Protein AF-W7CIP9-F1 (afdb_monomer_lite)

Organism: NCBI:txid1265861

Secondary structure (DSSP, 8-state):
--SSTTSS-S--------HHHHHHHHHHHHHHHHHHHHHHHHHHHTTS---TT-EETTEEHHHHHHHHHHHHHHHHHHHHHHHHHHHHHHH-HHHHHHHHHHHHHHHHHHHHHHHTSTTT-SS-TTSTTSHHHHHHHHHHHHHHHHHHHHHHHHHTT--

Radius of gyration: 23.72 Å; chains: 1; bounding box: 56×46×68 Å

Sequence (159 aa):
MTEEASMTAIDTDRKSQSFWGTVLKVELSDIAFAIDSILAAAALVITLPSTHTFSIGGMDGWKFIVMFIGGFIGLLCIRFAATKIVRWLELYPVLEQAAFLLVGWVGVKLAVLTLAHKDIGVLALGFPESIGWQVTFWGVMIVIIIGALIKIKLTHQKG

InterPro domains:
  IPR005496 Integral membrane protein TerC [PF03741] (11-112)
  IPR022493 Integral membrane YkoY [TIGR03716] (11-150)

Foldseek 3Di:
DPPPPPPPDDDPPPPPPPPVVVVVVVVVVLVVQLVVQLVVLVVVLVVDDADVPDDDPNHRPVSVCSSVCSSVVSSVVCVVVVVVVVVVCVVPVLVVVLVVVLVVLVVVLVVVCVCLDPVNPNDPVCVSVDPVNVCVSVVVNVVSVVVSVVVVVVVVVPD

Structure (mmCIF, N/CA/C/O backbone):
data_AF-W7CIP9-F1
#
_entry.id   AF-W7CIP9-F1
#
loop_
_atom_site.group_PDB
_atom_site.id
_atom_site.type_symbol
_atom_site.label_atom_id
_atom_site.label_alt_id
_atom_site.label_comp_id
_atom_site.label_asym_id
_atom_site.label_entity_id
_atom_site.label_seq_id
_atom_site.pdbx_PDB_ins_code
_atom_site.Cartn_x
_atom_site.Cartn_y
_atom_site.Cartn_z
_atom_site.occupancy
_atom_site.B_iso_or_equiv
_atom_site.auth_seq_id
_atom_site.auth_comp_id
_atom_site.auth_asym_id
_atom_site.auth_atom_id
_atom_site.pdbx_PDB_model_num
ATOM 1 N N . MET A 1 1 ? -27.314 -31.861 45.637 1.00 54.44 1 MET A N 1
ATOM 2 C CA . MET A 1 1 ? -25.962 -32.361 45.300 1.00 54.44 1 MET A CA 1
ATOM 3 C C . MET A 1 1 ? -25.901 -32.647 43.798 1.00 54.44 1 MET A C 1
ATOM 5 O O . MET A 1 1 ? -25.773 -33.792 43.399 1.00 54.44 1 MET A O 1
ATOM 9 N N . THR A 1 2 ? -26.071 -31.609 42.969 1.00 55.06 2 THR A N 1
ATOM 10 C CA . THR A 1 2 ? -26.103 -31.701 41.488 1.00 55.06 2 THR A CA 1
ATOM 11 C C . THR A 1 2 ? -25.655 -30.393 40.812 1.00 55.06 2 THR A C 1
ATOM 13 O O . THR A 1 2 ? -25.986 -30.160 39.657 1.00 55.06 2 THR A O 1
ATOM 16 N N . GLU A 1 3 ? -24.911 -29.528 41.512 1.00 54.56 3 GLU A N 1
ATOM 17 C CA . GLU A 1 3 ? -24.536 -28.190 41.008 1.00 54.56 3 GLU A CA 1
ATOM 18 C C . GLU A 1 3 ? -23.020 -28.010 40.783 1.00 54.56 3 GLU A C 1
ATOM 20 O O . GLU A 1 3 ? -22.602 -27.024 40.192 1.00 54.56 3 GLU A O 1
ATOM 25 N N . GLU A 1 4 ? -22.179 -28.985 41.155 1.00 50.59 4 GLU A N 1
ATOM 26 C CA . GLU A 1 4 ? -20.714 -28.900 40.972 1.00 50.59 4 GLU A CA 1
ATOM 27 C C . GLU A 1 4 ? -20.193 -29.442 39.625 1.00 50.59 4 GLU A C 1
ATOM 29 O O . GLU A 1 4 ? -19.028 -29.247 39.292 1.00 50.59 4 GLU A O 1
ATOM 34 N N . ALA A 1 5 ? -21.025 -30.095 38.808 1.00 53.09 5 ALA A N 1
ATOM 35 C CA . ALA A 1 5 ? -20.559 -30.820 37.615 1.00 53.09 5 ALA A CA 1
ATOM 36 C C . ALA A 1 5 ? -20.701 -30.055 36.279 1.00 53.09 5 ALA A C 1
ATOM 38 O O . ALA A 1 5 ? -20.532 -30.645 35.217 1.00 53.09 5 ALA A O 1
ATOM 39 N N . SER A 1 6 ? -21.011 -28.754 36.310 1.00 48.19 6 SER A N 1
ATOM 40 C CA . SER A 1 6 ? -21.183 -27.912 35.108 1.00 48.19 6 SER A CA 1
ATOM 41 C C . SER A 1 6 ? -20.147 -26.781 35.008 1.00 48.19 6 SER A C 1
ATOM 43 O O . SER A 1 6 ? -20.316 -25.852 34.219 1.00 48.19 6 SER A O 1
ATOM 45 N N . MET A 1 7 ? -19.077 -26.819 35.807 1.00 48.28 7 MET A N 1
ATOM 46 C CA . MET A 1 7 ? -18.066 -25.756 35.843 1.00 48.28 7 MET A CA 1
ATOM 47 C C . MET A 1 7 ? -16.660 -26.276 35.526 1.00 48.28 7 MET A C 1
ATOM 49 O O . MET A 1 7 ? -15.683 -25.867 36.140 1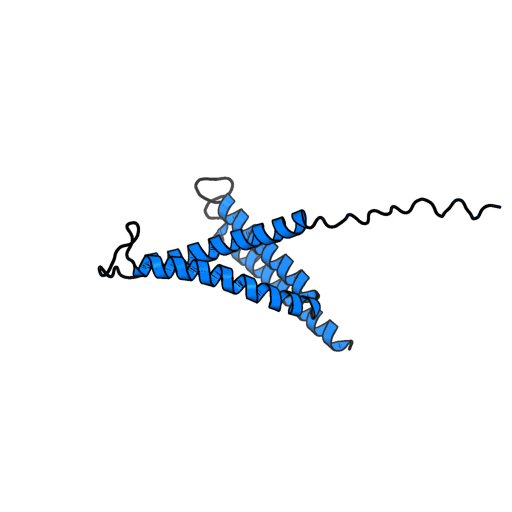.00 48.28 7 MET A O 1
ATOM 53 N N . THR A 1 8 ? -16.545 -27.197 34.567 1.00 49.88 8 THR A N 1
ATOM 54 C CA . THR A 1 8 ? -15.255 -27.766 34.135 1.00 49.88 8 THR A CA 1
ATOM 55 C C . THR A 1 8 ? -15.219 -28.117 32.644 1.00 49.88 8 THR A C 1
ATOM 57 O O . THR A 1 8 ? -14.668 -29.142 32.277 1.00 49.88 8 THR A O 1
ATOM 60 N N . ALA A 1 9 ? -15.782 -27.294 31.755 1.00 54.16 9 ALA A N 1
ATOM 61 C CA . ALA A 1 9 ? -15.445 -27.355 30.323 1.00 54.16 9 ALA A CA 1
ATOM 62 C C . ALA A 1 9 ? -16.041 -26.173 29.545 1.00 54.16 9 ALA A C 1
ATOM 64 O O . ALA A 1 9 ? -16.938 -26.350 28.726 1.00 54.16 9 ALA A O 1
ATOM 65 N N . ILE A 1 10 ? -15.529 -24.962 29.759 1.00 49.16 10 ILE A N 1
ATOM 66 C CA . ILE A 1 10 ? -15.417 -24.030 28.634 1.00 49.16 10 ILE A CA 1
ATOM 67 C C . ILE A 1 10 ? -13.950 -23.636 28.557 1.00 49.16 10 ILE A C 1
ATOM 69 O O . ILE A 1 10 ? -13.403 -22.938 29.407 1.00 49.16 10 ILE A O 1
ATOM 73 N N . ASP A 1 11 ? -13.344 -24.258 27.560 1.00 47.34 11 ASP A N 1
ATOM 74 C CA . ASP A 1 11 ? -11.976 -24.206 27.096 1.00 47.34 11 ASP A CA 1
ATOM 75 C C . ASP A 1 11 ? -11.302 -22.845 27.306 1.00 47.34 11 ASP A C 1
ATOM 77 O O . ASP A 1 11 ? -11.707 -21.809 26.774 1.00 47.34 11 ASP A O 1
ATOM 81 N N . THR A 1 12 ? -10.241 -22.864 28.105 1.00 47.78 12 THR A N 1
ATOM 82 C CA . THR A 1 12 ? -9.324 -21.738 28.249 1.00 47.78 12 THR A CA 1
ATOM 83 C C . THR A 1 12 ? -8.356 -21.760 27.071 1.00 47.78 12 THR A C 1
ATOM 85 O O . THR A 1 12 ? -7.156 -21.897 27.272 1.00 47.78 12 THR A O 1
ATOM 88 N N . ASP A 1 13 ? -8.839 -21.582 25.841 1.00 45.78 13 ASP A N 1
ATOM 89 C CA . ASP A 1 13 ? -7.945 -21.312 24.711 1.00 45.78 13 ASP A CA 1
ATOM 90 C C . ASP A 1 13 ? -7.716 -19.801 24.600 1.00 45.78 13 ASP A C 1
ATOM 92 O O . ASP A 1 13 ? -8.065 -19.121 23.633 1.00 45.78 13 ASP A O 1
ATOM 96 N N . ARG A 1 14 ? -7.109 -19.229 25.648 1.00 51.38 14 ARG A N 1
ATOM 97 C CA . ARG A 1 14 ? -6.387 -17.962 25.504 1.00 51.38 14 ARG A CA 1
ATOM 98 C C . ARG A 1 14 ? -5.083 -18.286 24.795 1.00 51.38 14 ARG A C 1
ATOM 100 O O . ARG A 1 14 ? -4.024 -18.299 25.419 1.00 51.38 14 ARG A O 1
ATOM 107 N N . LYS A 1 15 ? -5.178 -18.570 23.495 1.00 54.56 15 LYS A N 1
ATOM 108 C CA . LYS A 1 15 ? -4.040 -18.724 22.596 1.00 54.56 15 LYS A CA 1
ATOM 109 C C . LYS A 1 15 ? -3.133 -17.522 22.805 1.00 54.56 15 LYS A C 1
ATOM 111 O O . LYS A 1 15 ? -3.472 -16.406 22.411 1.00 54.56 15 LYS A O 1
ATOM 116 N N . SER A 1 16 ? -2.013 -17.739 23.487 1.00 56.78 16 SER A N 1
ATOM 117 C CA . SER A 1 16 ? -0.988 -16.725 23.669 1.00 56.78 16 SER A CA 1
ATOM 118 C C . SER A 1 16 ? -0.615 -16.245 22.273 1.00 56.78 16 SER A C 1
ATOM 120 O O . SER A 1 16 ? -0.106 -16.997 21.441 1.00 56.78 16 SER A O 1
ATOM 122 N N . GLN A 1 17 ? -1.008 -15.015 21.955 1.00 61.09 17 GLN A N 1
ATOM 123 C CA . GLN A 1 17 ? -0.752 -14.398 20.668 1.00 61.09 17 GLN A CA 1
ATOM 124 C C . GLN A 1 17 ? 0.768 -14.275 20.561 1.00 61.09 17 GLN A C 1
ATOM 126 O O . GLN A 1 17 ? 1.375 -13.381 21.145 1.00 61.09 17 GLN A O 1
ATOM 131 N N . SER A 1 18 ? 1.390 -15.284 19.949 1.00 77.94 18 SER A N 1
ATOM 132 C CA . SER A 1 18 ? 2.831 -15.488 20.011 1.00 77.94 18 SER A CA 1
ATOM 133 C C . SER A 1 18 ? 3.505 -14.259 19.416 1.00 77.94 18 SER A C 1
ATOM 135 O O . SER A 1 18 ? 3.284 -13.946 18.246 1.00 77.94 18 SER A O 1
ATOM 137 N N . PHE A 1 19 ? 4.280 -13.540 20.231 1.00 83.75 19 PHE A N 1
ATOM 138 C CA . PHE A 1 19 ? 4.998 -12.313 19.864 1.00 83.75 19 PHE A CA 1
ATOM 139 C C . PHE A 1 19 ? 5.701 -12.453 18.504 1.00 83.75 19 PHE A C 1
ATOM 141 O O . PHE A 1 19 ? 5.591 -11.581 17.648 1.00 83.75 19 PHE A O 1
ATOM 148 N N . TRP A 1 20 ? 6.297 -13.619 18.256 1.00 89.06 20 TRP A N 1
ATOM 149 C CA . TRP A 1 20 ? 6.937 -13.993 16.996 1.00 89.06 20 TRP A CA 1
ATOM 150 C C . TRP A 1 20 ? 5.995 -14.010 15.788 1.00 89.06 20 TRP A C 1
ATOM 152 O O . TRP A 1 20 ? 6.370 -13.564 14.708 1.00 89.06 20 TRP A O 1
ATOM 162 N N . GLY A 1 21 ? 4.760 -14.482 15.962 1.00 88.44 21 GLY A N 1
ATOM 163 C CA . GLY A 1 21 ? 3.745 -14.459 14.911 1.00 88.44 21 GLY A CA 1
ATOM 164 C C . GLY A 1 21 ? 3.261 -13.045 14.590 1.00 88.44 21 GLY A C 1
ATOM 165 O O . GLY A 1 21 ? 2.937 -12.760 13.440 1.00 88.44 21 GLY A O 1
ATOM 166 N N . THR A 1 22 ? 3.232 -12.150 15.580 1.00 85.94 22 THR A N 1
ATOM 167 C CA . THR A 1 22 ? 2.911 -10.731 15.364 1.00 85.94 22 THR A CA 1
ATOM 168 C C . THR A 1 22 ? 4.061 -10.008 14.661 1.00 85.94 22 THR A C 1
ATOM 170 O O . THR A 1 22 ? 3.818 -9.334 13.666 1.00 85.94 22 THR A O 1
ATOM 173 N N . VAL A 1 23 ? 5.307 -10.203 15.107 1.00 87.62 23 VAL A N 1
ATOM 174 C CA . VAL A 1 23 ? 6.499 -9.599 14.482 1.00 87.62 23 VAL A CA 1
ATOM 175 C C . VAL A 1 23 ? 6.639 -10.038 13.024 1.00 87.62 23 VAL A C 1
ATOM 177 O O . VAL A 1 23 ? 6.796 -9.190 12.155 1.00 87.62 23 VAL A O 1
ATOM 180 N N . LEU A 1 24 ? 6.475 -11.333 12.727 1.00 91.25 24 LEU A N 1
ATOM 181 C CA . LEU A 1 24 ? 6.566 -11.841 11.354 1.00 91.25 24 LEU A CA 1
ATOM 182 C C . LEU A 1 24 ? 5.536 -11.193 10.412 1.00 91.25 24 LEU A C 1
ATOM 184 O O . LEU A 1 24 ? 5.856 -10.888 9.267 1.00 91.25 24 LEU A O 1
ATOM 188 N N . LYS A 1 25 ? 4.302 -10.970 10.883 1.00 86.81 25 LYS A N 1
ATOM 189 C CA . LYS A 1 25 ? 3.248 -10.321 10.084 1.00 86.81 25 LYS A CA 1
ATOM 190 C C . LYS A 1 25 ? 3.560 -8.854 9.794 1.00 86.81 25 LYS A C 1
ATOM 192 O O . LYS A 1 25 ? 3.283 -8.395 8.690 1.00 86.81 25 LYS A O 1
ATOM 197 N N . VAL A 1 26 ? 4.118 -8.137 10.770 1.00 85.19 26 VAL A N 1
ATOM 198 C CA . VAL A 1 26 ? 4.511 -6.730 10.606 1.00 85.19 26 VAL A CA 1
ATOM 199 C C . VAL A 1 26 ? 5.687 -6.621 9.633 1.00 85.19 26 VAL A C 1
ATOM 201 O O . VAL A 1 26 ? 5.599 -5.875 8.664 1.00 85.19 26 VAL A O 1
ATOM 204 N N . GLU A 1 27 ? 6.721 -7.444 9.810 1.00 88.88 27 GLU A N 1
ATOM 205 C CA . GLU A 1 27 ? 7.901 -7.462 8.933 1.00 88.88 27 GLU A CA 1
ATOM 206 C C . GLU A 1 27 ? 7.548 -7.823 7.483 1.00 88.88 27 GLU A C 1
ATOM 208 O O . GLU A 1 27 ? 8.055 -7.214 6.544 1.00 88.88 27 GLU A O 1
ATOM 213 N N . LEU A 1 28 ? 6.625 -8.769 7.265 1.00 90.56 28 LEU A N 1
ATOM 214 C CA . LEU A 1 28 ? 6.193 -9.126 5.911 1.00 90.56 28 LEU A CA 1
ATOM 215 C C . LEU A 1 28 ? 5.501 -7.952 5.196 1.00 90.56 28 LEU A C 1
ATOM 217 O O . LEU A 1 28 ? 5.719 -7.743 4.001 1.00 90.56 28 LEU A O 1
ATOM 221 N N . SER A 1 29 ? 4.689 -7.180 5.924 1.00 86.56 29 SER A N 1
ATOM 222 C CA . SER A 1 29 ? 4.055 -5.970 5.392 1.00 86.56 29 SER A CA 1
ATOM 223 C C . SER A 1 29 ? 5.086 -4.884 5.075 1.00 86.56 29 SER A C 1
ATOM 225 O O . SER A 1 29 ? 4.993 -4.243 4.027 1.00 86.56 29 SER A O 1
ATOM 227 N N . ASP A 1 30 ? 6.082 -4.697 5.943 1.00 87.69 30 ASP A N 1
ATOM 228 C CA . ASP A 1 30 ? 7.143 -3.705 5.742 1.00 87.69 30 ASP A CA 1
ATOM 229 C C . ASP A 1 30 ? 8.026 -4.058 4.530 1.00 87.69 30 ASP A C 1
ATOM 231 O O . ASP A 1 30 ? 8.362 -3.174 3.739 1.00 87.69 30 ASP A O 1
ATOM 235 N N . ILE A 1 31 ? 8.323 -5.346 4.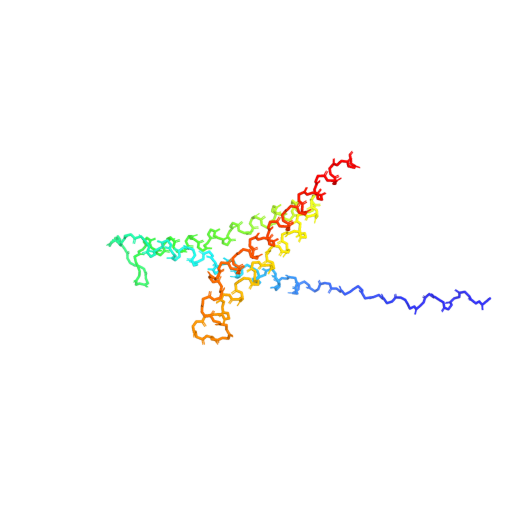299 1.00 89.94 31 ILE A N 1
ATOM 236 C CA . ILE A 1 31 ? 9.030 -5.815 3.092 1.00 89.94 31 ILE A CA 1
ATOM 237 C C . ILE A 1 31 ? 8.219 -5.515 1.827 1.00 89.94 31 ILE A C 1
ATOM 239 O O . ILE A 1 31 ? 8.772 -5.009 0.848 1.00 89.94 31 ILE A O 1
ATOM 243 N N . ALA A 1 32 ? 6.913 -5.801 1.834 1.00 89.94 32 ALA A N 1
ATOM 244 C CA . ALA A 1 32 ? 6.048 -5.538 0.684 1.00 89.94 32 ALA A CA 1
ATOM 245 C C . ALA A 1 32 ? 6.036 -4.046 0.312 1.00 89.94 32 ALA A C 1
ATOM 247 O O . ALA A 1 32 ? 6.082 -3.700 -0.869 1.00 89.94 32 ALA A O 1
ATOM 248 N N . PHE A 1 33 ? 6.050 -3.159 1.309 1.00 86.31 33 PHE A N 1
ATOM 249 C CA . PHE A 1 33 ? 6.122 -1.724 1.063 1.00 86.31 33 PHE A CA 1
ATOM 250 C C . PHE A 1 33 ? 7.509 -1.228 0.645 1.00 86.31 33 PHE A C 1
ATOM 252 O O . PHE A 1 33 ? 7.622 -0.323 -0.186 1.00 86.31 33 PHE A O 1
ATOM 259 N N . ALA A 1 34 ? 8.577 -1.806 1.197 1.00 90.81 34 ALA A N 1
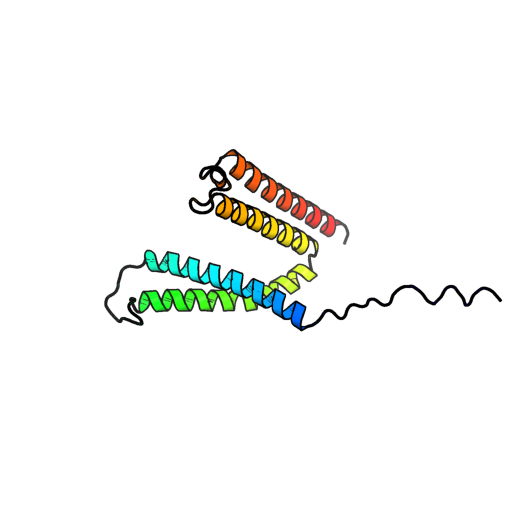ATOM 260 C CA . ALA A 1 34 ? 9.938 -1.466 0.798 1.00 90.81 34 ALA A CA 1
ATOM 261 C C . ALA A 1 34 ? 10.161 -1.737 -0.699 1.00 90.81 34 ALA A C 1
ATOM 263 O O . ALA A 1 34 ? 10.779 -0.921 -1.383 1.00 90.81 34 ALA A O 1
ATOM 264 N N . ILE A 1 35 ? 9.602 -2.834 -1.225 1.00 92.06 35 ILE A N 1
ATOM 265 C CA . ILE A 1 35 ? 9.651 -3.156 -2.659 1.00 92.06 35 ILE A CA 1
ATOM 266 C C . ILE A 1 35 ? 8.952 -2.069 -3.481 1.00 92.06 35 ILE A C 1
ATOM 268 O O . ILE A 1 35 ? 9.544 -1.566 -4.432 1.00 92.06 35 ILE A O 1
ATOM 272 N N . ASP A 1 36 ? 7.740 -1.662 -3.100 1.00 90.31 36 ASP A N 1
ATOM 273 C CA . ASP A 1 36 ? 6.993 -0.614 -3.809 1.00 90.31 36 ASP A CA 1
ATOM 274 C C . ASP A 1 36 ? 7.744 0.728 -3.802 1.00 90.31 36 ASP A C 1
ATOM 276 O O . ASP A 1 36 ? 7.919 1.365 -4.840 1.00 90.31 36 ASP A O 1
ATOM 280 N N . SER A 1 37 ? 8.309 1.104 -2.652 1.00 92.31 37 SER A N 1
ATOM 281 C CA . SER A 1 37 ? 9.098 2.333 -2.507 1.00 92.31 37 SER A CA 1
ATOM 282 C C . SER A 1 37 ? 10.370 2.325 -3.362 1.00 92.31 37 SER A C 1
ATOM 284 O O . SER A 1 37 ? 10.715 3.338 -3.975 1.00 92.31 37 SER A O 1
ATOM 286 N N . ILE A 1 38 ? 11.063 1.184 -3.447 1.00 92.81 38 ILE A N 1
ATOM 287 C CA . ILE A 1 38 ? 12.239 1.028 -4.313 1.00 92.81 38 ILE A CA 1
ATOM 288 C C . ILE A 1 38 ? 11.831 1.060 -5.789 1.00 92.81 38 ILE A C 1
ATOM 290 O O . ILE A 1 38 ? 12.504 1.722 -6.576 1.00 92.81 38 ILE A O 1
ATOM 294 N N . LEU A 1 39 ? 10.739 0.393 -6.179 1.00 94.44 39 LEU A N 1
ATOM 295 C CA . LEU A 1 39 ? 10.248 0.397 -7.561 1.00 94.44 39 LEU A CA 1
ATOM 296 C C . LEU A 1 39 ? 9.785 1.795 -7.999 1.00 94.44 39 LEU A C 1
ATOM 298 O O . LEU A 1 39 ? 10.093 2.212 -9.115 1.00 94.44 39 LEU A O 1
ATOM 302 N N . ALA A 1 40 ? 9.133 2.558 -7.118 1.00 94.19 40 ALA A N 1
ATOM 303 C CA . ALA A 1 40 ? 8.776 3.953 -7.366 1.00 94.19 40 ALA A CA 1
ATOM 304 C C . ALA A 1 40 ? 10.022 4.840 -7.538 1.00 94.19 40 ALA A C 1
ATOM 306 O O . ALA A 1 40 ? 10.105 5.643 -8.471 1.00 94.19 40 ALA A O 1
ATOM 307 N N . ALA A 1 41 ? 11.034 4.660 -6.684 1.00 95.00 41 ALA A N 1
ATOM 308 C CA . ALA A 1 41 ? 12.303 5.369 -6.813 1.00 95.00 41 ALA A CA 1
ATOM 309 C C . ALA A 1 41 ? 13.059 4.967 -8.093 1.00 95.00 41 ALA A C 1
ATOM 311 O O . ALA A 1 41 ? 13.624 5.824 -8.771 1.00 95.00 41 ALA A O 1
ATOM 312 N N . ALA A 1 42 ? 13.021 3.687 -8.472 1.00 94.06 42 ALA A N 1
ATOM 313 C CA . ALA A 1 42 ? 13.583 3.189 -9.722 1.00 94.06 42 ALA A CA 1
ATOM 314 C C . ALA A 1 42 ? 12.883 3.810 -10.940 1.00 94.06 42 ALA A C 1
ATOM 316 O O . ALA A 1 42 ? 13.560 4.237 -11.874 1.00 94.06 42 ALA A O 1
ATOM 317 N N . ALA A 1 43 ? 11.552 3.941 -10.902 1.00 95.25 43 ALA A N 1
ATOM 318 C CA . ALA A 1 43 ? 10.777 4.620 -11.937 1.00 95.25 43 ALA A CA 1
ATOM 319 C C . ALA A 1 43 ? 11.160 6.105 -12.080 1.00 95.25 43 ALA A C 1
ATOM 321 O O . ALA A 1 43 ? 11.206 6.624 -13.192 1.00 95.25 43 ALA A O 1
ATOM 322 N N . LEU A 1 44 ? 11.509 6.793 -10.988 1.00 93.81 44 LEU A N 1
ATOM 323 C CA . LEU A 1 44 ? 12.086 8.138 -11.082 1.00 93.81 44 LEU A CA 1
ATOM 324 C C . LEU A 1 44 ? 13.485 8.094 -11.701 1.00 93.81 44 LEU A C 1
ATOM 326 O O . LEU A 1 44 ? 13.754 8.812 -12.660 1.00 93.81 44 LEU A O 1
ATOM 330 N N . VAL A 1 45 ? 14.363 7.218 -11.212 1.00 92.75 45 VAL A N 1
ATOM 331 C CA . VAL A 1 45 ? 15.757 7.093 -11.667 1.00 92.75 45 VAL A CA 1
ATOM 332 C C . VAL A 1 45 ? 15.883 6.850 -13.173 1.00 92.75 45 VAL A C 1
ATOM 334 O O . VAL A 1 45 ? 16.773 7.435 -13.796 1.00 92.75 45 VAL A O 1
ATOM 337 N N . ILE A 1 46 ? 14.996 6.051 -13.777 1.00 90.56 46 ILE A N 1
ATOM 338 C CA . ILE A 1 46 ? 15.002 5.827 -15.234 1.00 90.56 46 ILE A CA 1
ATOM 339 C C . ILE A 1 46 ? 14.672 7.093 -16.043 1.00 90.56 46 ILE A C 1
ATOM 341 O O . ILE A 1 46 ? 15.045 7.173 -17.209 1.00 90.56 46 ILE A O 1
ATOM 345 N N . THR A 1 47 ? 14.010 8.087 -15.442 1.00 89.12 47 THR A N 1
ATOM 346 C CA . THR A 1 47 ? 13.665 9.362 -16.100 1.00 89.12 47 THR A CA 1
ATOM 347 C C . THR A 1 47 ? 14.686 10.475 -15.851 1.00 89.12 47 THR A C 1
ATOM 349 O O . THR A 1 47 ? 14.627 11.518 -16.500 1.00 89.12 47 THR A O 1
ATOM 352 N N . LEU A 1 48 ? 15.639 10.273 -14.932 1.00 86.62 48 LEU A N 1
ATOM 353 C CA . LEU A 1 48 ? 16.641 11.280 -14.588 1.00 86.62 48 LEU A CA 1
ATOM 354 C C . LEU A 1 48 ? 17.762 11.355 -15.647 1.00 86.62 48 LEU A C 1
ATOM 356 O O . LEU A 1 48 ? 18.339 10.320 -16.007 1.00 86.62 48 LEU A O 1
ATOM 360 N N . PRO A 1 49 ? 18.151 12.566 -16.094 1.00 82.25 49 PRO A N 1
ATOM 361 C CA . PRO A 1 49 ? 19.284 12.740 -16.993 1.00 82.25 49 PRO A CA 1
ATOM 362 C C . PRO A 1 49 ? 20.589 12.330 -16.303 1.00 82.25 49 PRO A C 1
ATOM 364 O O . PRO A 1 49 ? 20.837 12.656 -15.138 1.00 82.25 49 PRO A O 1
ATOM 367 N N . SER A 1 50 ? 21.438 11.614 -17.039 1.00 78.50 50 SER A N 1
ATOM 368 C CA . SER A 1 50 ? 22.753 11.205 -16.551 1.00 78.50 50 SER A CA 1
ATOM 369 C C . SER A 1 50 ? 23.652 12.416 -16.361 1.00 78.50 50 SER A C 1
ATOM 371 O O . SER A 1 50 ? 24.015 13.117 -17.302 1.00 78.50 50 SER A O 1
ATOM 373 N N . THR A 1 51 ? 24.011 12.656 -15.111 1.00 71.31 51 THR A N 1
ATOM 374 C CA . THR A 1 51 ? 24.952 13.690 -14.697 1.00 71.31 51 THR A CA 1
ATOM 375 C C . THR A 1 51 ? 26.257 12.975 -14.363 1.00 71.31 51 THR A C 1
ATOM 377 O O . THR A 1 51 ? 26.374 12.334 -13.323 1.00 71.31 51 THR A O 1
ATOM 380 N N . HIS A 1 52 ? 27.228 13.050 -15.281 1.00 66.38 52 HIS A N 1
ATOM 381 C CA . HIS A 1 52 ? 28.544 12.385 -15.233 1.00 66.38 52 HIS A CA 1
ATOM 382 C C . HIS A 1 52 ? 29.477 12.907 -14.113 1.00 66.38 52 HIS A C 1
ATOM 384 O O . HIS A 1 52 ? 30.691 12.979 -14.276 1.00 66.38 52 HIS A O 1
ATOM 390 N N . THR A 1 53 ? 28.938 13.321 -12.967 1.00 69.88 53 THR A N 1
ATOM 391 C CA . THR A 1 53 ? 29.717 13.932 -11.885 1.00 69.88 53 THR A CA 1
ATOM 392 C C . THR A 1 53 ? 30.426 12.897 -11.015 1.00 69.88 53 THR A C 1
ATOM 394 O O . THR A 1 53 ? 31.573 13.100 -10.636 1.00 69.88 53 THR A O 1
ATOM 397 N N . PHE A 1 54 ? 29.768 11.783 -10.690 1.00 79.88 54 PHE A N 1
ATOM 398 C CA . PHE A 1 54 ? 30.329 10.722 -9.850 1.00 79.88 54 PHE A CA 1
ATOM 399 C C . PHE A 1 54 ? 29.595 9.409 -10.130 1.00 79.88 54 PHE A C 1
ATOM 401 O O . PHE A 1 54 ? 28.400 9.445 -10.414 1.00 79.88 54 PHE A O 1
ATOM 408 N N . SER A 1 55 ? 30.278 8.265 -10.050 1.00 80.69 55 SER A N 1
ATOM 409 C CA . SER A 1 55 ? 29.670 6.943 -10.255 1.00 80.69 55 SER A CA 1
ATOM 410 C C . SER A 1 55 ? 29.862 6.071 -9.017 1.00 80.69 55 SER A C 1
ATOM 412 O O . SER A 1 55 ? 30.950 6.028 -8.447 1.00 80.69 55 SER A O 1
ATOM 414 N N . ILE A 1 56 ? 28.796 5.393 -8.589 1.00 81.00 56 ILE A N 1
ATOM 415 C CA . ILE A 1 56 ? 28.814 4.429 -7.484 1.00 81.00 56 ILE A CA 1
ATOM 416 C C . ILE A 1 56 ? 28.180 3.143 -7.999 1.00 81.00 56 ILE A C 1
ATOM 418 O O . ILE A 1 56 ? 27.050 3.159 -8.481 1.00 81.00 56 ILE A O 1
ATOM 422 N N . GLY A 1 57 ? 28.905 2.024 -7.918 1.00 75.12 57 GLY A N 1
ATOM 423 C CA . GLY A 1 57 ? 28.352 0.708 -8.259 1.00 75.12 57 GLY A CA 1
ATOM 424 C C . GLY A 1 57 ? 27.879 0.567 -9.713 1.00 75.12 57 GLY A C 1
ATOM 425 O O . GLY A 1 57 ? 26.950 -0.187 -9.973 1.00 75.12 57 GLY A O 1
ATOM 426 N N . GLY A 1 58 ? 28.481 1.306 -10.653 1.00 81.81 58 GLY A N 1
ATOM 427 C CA . GLY A 1 58 ? 28.115 1.270 -12.077 1.00 81.81 58 GLY A CA 1
ATOM 428 C C . GLY A 1 58 ? 26.926 2.158 -12.469 1.00 81.81 58 GLY A C 1
ATOM 429 O O . GLY A 1 58 ? 26.502 2.114 -13.620 1.00 81.81 58 GLY A O 1
ATOM 430 N N . MET A 1 59 ? 26.404 2.976 -11.548 1.00 83.44 59 MET A N 1
ATOM 431 C CA . MET A 1 59 ? 25.314 3.927 -11.791 1.00 83.44 59 MET A CA 1
ATOM 432 C C . MET A 1 59 ? 25.740 5.358 -11.431 1.00 83.44 59 MET A C 1
ATOM 434 O O . MET A 1 59 ? 26.613 5.561 -10.582 1.00 83.44 59 MET A O 1
ATOM 438 N N . ASP A 1 60 ? 25.118 6.359 -12.065 1.00 89.94 60 ASP A N 1
ATOM 439 C CA . ASP A 1 60 ? 25.297 7.770 -11.704 1.00 89.94 60 ASP A CA 1
ATOM 440 C C . ASP A 1 60 ? 25.013 7.976 -10.206 1.00 89.94 60 ASP A C 1
ATOM 442 O O . ASP A 1 60 ? 23.991 7.524 -9.684 1.00 89.94 60 ASP A O 1
ATOM 446 N N . GLY A 1 61 ? 25.889 8.698 -9.507 1.00 89.62 61 GLY A N 1
ATOM 447 C CA . GLY A 1 61 ? 25.786 8.918 -8.064 1.00 89.62 61 GLY A CA 1
ATOM 448 C C . GLY A 1 61 ? 24.458 9.561 -7.660 1.00 89.62 61 GLY A C 1
ATOM 449 O O . GLY A 1 61 ? 23.873 9.181 -6.651 1.00 89.62 61 GLY A O 1
ATOM 450 N N . TRP A 1 62 ? 23.920 10.462 -8.488 1.00 88.44 62 TRP A N 1
ATOM 451 C CA . TRP A 1 62 ? 22.611 11.074 -8.245 1.00 88.44 62 TRP A CA 1
ATOM 452 C C . TRP A 1 62 ? 21.459 10.083 -8.355 1.00 88.44 62 TRP A C 1
ATOM 454 O O . TRP A 1 62 ? 20.553 10.103 -7.527 1.00 88.44 62 TRP A O 1
ATOM 464 N N . LYS A 1 63 ? 21.521 9.169 -9.324 1.00 91.19 63 LYS A N 1
ATOM 465 C CA . LYS A 1 63 ? 20.537 8.095 -9.475 1.00 91.19 63 LYS A CA 1
ATOM 466 C C . LYS A 1 63 ? 20.587 7.132 -8.289 1.00 91.19 63 LYS A C 1
ATOM 468 O O . LYS A 1 63 ? 19.542 6.792 -7.741 1.00 91.19 63 LYS A O 1
ATOM 473 N N . PHE A 1 64 ? 21.790 6.773 -7.837 1.00 91.38 64 PHE A N 1
ATOM 474 C CA . PHE A 1 64 ? 21.971 5.967 -6.630 1.00 91.38 64 PHE A CA 1
ATOM 475 C C . PHE A 1 64 ? 21.392 6.658 -5.390 1.00 91.38 64 PHE A C 1
ATOM 477 O O . PHE A 1 64 ? 20.642 6.038 -4.644 1.00 91.38 64 PHE A O 1
ATOM 484 N N . ILE A 1 65 ? 21.685 7.948 -5.187 1.00 92.38 65 ILE A N 1
ATOM 485 C CA . ILE A 1 65 ? 21.160 8.718 -4.051 1.00 92.38 65 ILE A CA 1
ATOM 486 C C . ILE A 1 65 ? 19.632 8.768 -4.087 1.00 92.38 65 ILE A C 1
ATOM 488 O O . ILE A 1 65 ? 19.011 8.530 -3.058 1.00 92.38 65 ILE A O 1
ATOM 492 N N . VAL A 1 66 ? 19.014 9.030 -5.244 1.00 92.25 66 VAL A N 1
ATOM 493 C CA . VAL A 1 66 ? 17.545 9.047 -5.366 1.00 92.25 66 VAL A CA 1
ATOM 494 C C . VAL A 1 66 ? 16.948 7.673 -5.059 1.00 92.25 66 VAL A C 1
ATOM 496 O O . VAL A 1 66 ? 15.976 7.597 -4.313 1.00 92.25 66 VAL A O 1
ATOM 499 N N . MET A 1 67 ? 17.539 6.589 -5.566 1.00 92.50 67 MET A N 1
ATOM 500 C CA . MET A 1 67 ? 17.093 5.225 -5.264 1.00 92.50 67 MET A CA 1
ATOM 501 C C . MET A 1 67 ? 17.232 4.888 -3.772 1.00 92.50 67 MET A C 1
ATOM 503 O O . MET A 1 67 ? 16.293 4.380 -3.160 1.00 92.50 67 MET A O 1
ATOM 507 N N . PHE A 1 68 ? 18.384 5.206 -3.176 1.00 92.94 68 PHE A N 1
ATOM 508 C CA . PHE A 1 68 ? 18.680 4.951 -1.767 1.00 92.94 68 PHE A CA 1
ATOM 509 C C . PHE A 1 68 ? 17.760 5.750 -0.843 1.00 92.94 68 PHE A C 1
ATOM 511 O O . PHE A 1 68 ? 17.137 5.188 0.055 1.00 92.94 68 PHE A O 1
ATOM 518 N N . ILE A 1 69 ? 17.632 7.056 -1.091 1.00 94.44 69 ILE A N 1
ATOM 519 C CA . ILE A 1 69 ? 16.748 7.938 -0.331 1.00 94.44 69 ILE A CA 1
ATOM 520 C C . ILE A 1 69 ? 15.296 7.532 -0.538 1.00 94.44 69 ILE A C 1
ATOM 522 O O . ILE A 1 69 ? 14.572 7.488 0.442 1.00 94.44 69 ILE A O 1
ATOM 526 N N . GLY A 1 70 ? 14.867 7.176 -1.750 1.00 91.81 70 GLY A N 1
ATOM 527 C CA . GLY A 1 70 ? 13.503 6.716 -2.012 1.00 91.81 70 GLY A CA 1
ATOM 528 C C . GLY A 1 70 ? 13.132 5.468 -1.206 1.00 91.81 70 GLY A C 1
ATOM 529 O O . GLY A 1 70 ? 12.099 5.456 -0.537 1.00 91.81 70 GLY A O 1
ATOM 530 N N . GLY A 1 71 ? 14.010 4.461 -1.173 1.00 91.00 71 GLY A N 1
ATOM 531 C CA . GLY A 1 71 ? 13.821 3.283 -0.321 1.00 91.00 71 GLY A CA 1
ATOM 532 C C . GLY A 1 71 ? 13.860 3.611 1.178 1.00 91.00 71 GLY A C 1
ATOM 533 O O . GLY A 1 71 ? 13.005 3.155 1.938 1.00 91.00 71 GLY A O 1
ATOM 534 N N . PHE A 1 72 ? 14.815 4.442 1.611 1.00 92.50 72 PHE A N 1
ATOM 535 C CA . PHE A 1 72 ? 14.994 4.804 3.020 1.00 92.50 72 PHE A CA 1
ATOM 536 C C . PHE A 1 72 ? 13.847 5.669 3.566 1.00 92.50 72 PHE A C 1
ATOM 538 O O . PHE A 1 72 ? 13.320 5.386 4.641 1.00 92.50 72 PHE A O 1
ATOM 545 N N . ILE A 1 73 ? 13.423 6.695 2.817 1.00 92.81 73 ILE A N 1
ATOM 546 C CA . ILE A 1 73 ? 12.257 7.529 3.141 1.00 92.81 73 ILE A CA 1
ATOM 547 C C . ILE A 1 73 ? 10.996 6.680 3.152 1.00 92.81 73 ILE A C 1
ATOM 549 O O . ILE A 1 73 ? 10.205 6.837 4.074 1.00 92.81 73 ILE A O 1
ATOM 553 N N . GLY A 1 74 ? 10.815 5.773 2.187 1.00 89.31 74 GLY A N 1
ATOM 554 C CA . GLY A 1 74 ? 9.665 4.872 2.166 1.00 89.31 74 GLY A CA 1
ATOM 555 C C . GLY A 1 74 ? 9.549 4.090 3.475 1.00 89.31 74 GLY A C 1
ATOM 556 O O . GLY A 1 74 ? 8.550 4.204 4.193 1.00 89.31 74 GLY A O 1
ATOM 557 N N . LEU A 1 75 ? 10.617 3.383 3.850 1.00 88.75 75 LEU A N 1
ATOM 558 C CA . LEU A 1 75 ? 10.665 2.617 5.096 1.00 88.75 75 LEU A CA 1
ATOM 559 C C . LEU A 1 75 ? 10.404 3.498 6.333 1.00 88.75 75 LEU A C 1
ATOM 561 O O . LEU A 1 75 ? 9.633 3.134 7.225 1.00 88.75 75 LEU A O 1
ATOM 565 N N . LEU A 1 76 ? 11.018 4.682 6.384 1.00 90.62 76 LEU A N 1
ATOM 566 C CA . LEU A 1 76 ? 10.879 5.609 7.505 1.00 90.62 76 LEU A CA 1
ATOM 567 C C . LEU A 1 76 ? 9.452 6.170 7.620 1.00 90.62 76 LEU A C 1
ATOM 569 O O . LEU A 1 76 ? 8.890 6.239 8.717 1.00 90.62 76 LEU A O 1
ATOM 573 N N . CYS A 1 77 ? 8.853 6.552 6.491 1.00 88.19 77 CYS A N 1
ATOM 574 C CA . CYS A 1 77 ? 7.508 7.105 6.416 1.00 88.19 77 CYS A CA 1
ATOM 575 C C . CYS A 1 77 ? 6.470 6.112 6.920 1.00 88.19 77 CYS A C 1
ATOM 577 O O . CYS A 1 77 ? 5.632 6.506 7.729 1.00 88.19 77 CYS A O 1
ATOM 579 N N . ILE A 1 78 ? 6.542 4.838 6.524 1.00 86.44 78 ILE A N 1
ATOM 580 C CA . ILE A 1 78 ? 5.616 3.832 7.054 1.00 86.44 78 ILE A CA 1
ATOM 581 C C . ILE A 1 78 ? 5.770 3.645 8.544 1.00 86.44 78 ILE A C 1
ATOM 583 O O . ILE A 1 78 ? 4.764 3.595 9.250 1.00 86.44 78 ILE A O 1
ATOM 587 N N . ARG A 1 79 ? 7.003 3.593 9.044 1.00 84.19 79 ARG A N 1
ATOM 588 C CA . ARG A 1 79 ? 7.234 3.337 10.464 1.00 84.19 79 ARG A CA 1
ATOM 589 C C . ARG A 1 79 ? 6.568 4.393 11.348 1.00 84.19 79 ARG A C 1
ATOM 591 O O . ARG A 1 79 ? 5.912 4.071 12.342 1.00 84.19 79 ARG A O 1
ATOM 598 N N . PHE A 1 80 ? 6.657 5.659 10.952 1.00 88.69 80 PHE A N 1
ATOM 599 C CA . PHE A 1 80 ? 5.953 6.737 11.643 1.00 88.69 80 PHE A CA 1
ATOM 600 C C . PHE A 1 80 ? 4.455 6.801 11.309 1.00 88.69 80 PHE A C 1
ATOM 602 O O . PHE A 1 80 ? 3.651 7.113 12.191 1.00 88.69 80 PHE A O 1
ATOM 609 N N . ALA A 1 81 ? 4.060 6.495 10.070 1.00 86.12 81 ALA A N 1
ATOM 610 C CA . ALA A 1 81 ? 2.664 6.508 9.646 1.00 86.12 81 ALA A CA 1
ATOM 611 C C . ALA A 1 81 ? 1.847 5.434 10.364 1.00 86.12 81 ALA A C 1
ATOM 613 O O . ALA A 1 81 ? 0.790 5.762 10.888 1.00 86.12 81 ALA A O 1
ATOM 614 N N . ALA A 1 82 ? 2.346 4.201 10.479 1.00 84.06 82 ALA A N 1
ATOM 615 C CA . ALA A 1 82 ?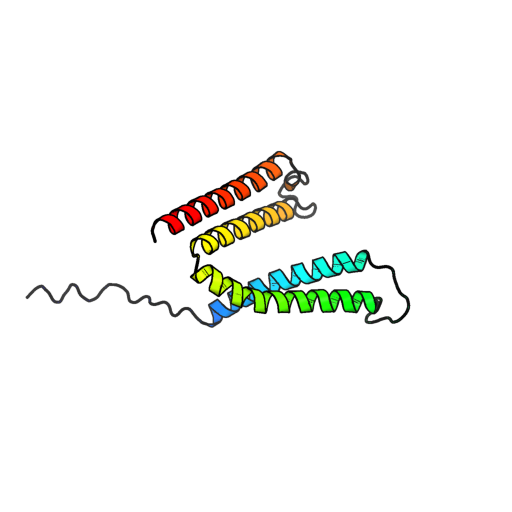 1.667 3.101 11.158 1.00 84.06 82 ALA A CA 1
ATOM 616 C C . ALA A 1 82 ? 1.328 3.466 12.608 1.00 84.06 82 ALA A C 1
ATOM 618 O O . ALA A 1 82 ? 0.196 3.286 13.042 1.00 84.06 82 ALA A O 1
ATOM 619 N N . THR A 1 83 ? 2.262 4.101 13.323 1.00 84.25 83 THR A N 1
ATOM 620 C CA . THR A 1 83 ? 2.036 4.539 14.711 1.00 84.25 83 THR A CA 1
ATOM 621 C C . THR A 1 83 ? 0.894 5.560 14.811 1.00 84.25 83 THR A C 1
ATOM 623 O O . THR A 1 83 ? 0.080 5.507 15.732 1.00 84.25 83 THR A O 1
ATOM 626 N N . LYS A 1 84 ? 0.795 6.493 13.854 1.00 86.56 84 LYS A N 1
ATOM 627 C CA . LYS A 1 84 ? -0.306 7.468 13.816 1.00 86.56 84 LYS A CA 1
ATOM 628 C C . LYS A 1 84 ? -1.614 6.839 13.341 1.00 86.56 84 LYS A C 1
ATOM 630 O O . LYS A 1 84 ? -2.642 7.078 13.958 1.00 86.56 84 LYS A O 1
ATOM 635 N N . ILE A 1 85 ? -1.574 6.030 12.287 1.00 82.50 85 ILE A N 1
ATOM 636 C CA . ILE A 1 85 ? -2.737 5.357 11.703 1.00 82.50 85 ILE A CA 1
ATOM 637 C C . ILE A 1 85 ? -3.385 4.439 12.734 1.00 82.50 85 ILE A C 1
ATOM 639 O O . ILE A 1 85 ? -4.592 4.522 12.901 1.00 82.50 85 ILE A O 1
ATOM 643 N N . VAL A 1 86 ? -2.614 3.647 13.487 1.00 82.81 86 VAL A N 1
ATOM 644 C CA . VAL A 1 86 ? -3.157 2.780 14.548 1.00 82.81 86 VAL A CA 1
ATOM 645 C C . VAL A 1 86 ? -3.981 3.593 15.547 1.00 82.81 86 VAL A C 1
ATOM 647 O O . VAL A 1 86 ? -5.130 3.255 15.807 1.00 82.81 86 VAL A O 1
ATOM 650 N N . ARG A 1 87 ? -3.468 4.743 16.001 1.00 83.44 87 ARG A N 1
ATOM 651 C CA . ARG A 1 87 ? -4.213 5.637 16.902 1.00 83.44 87 ARG A CA 1
ATOM 652 C C . ARG A 1 87 ? -5.491 6.205 16.269 1.00 83.44 87 ARG A C 1
ATOM 654 O O . ARG A 1 87 ? -6.454 6.495 16.971 1.00 83.44 87 ARG A O 1
ATOM 661 N N . TRP A 1 88 ? -5.508 6.401 14.951 1.00 82.12 88 TRP A N 1
ATOM 662 C CA . TRP A 1 88 ? -6.695 6.869 14.226 1.00 82.12 88 TRP A CA 1
ATOM 663 C C . TRP A 1 88 ? -7.720 5.748 14.018 1.00 82.12 88 TRP A C 1
ATOM 665 O O . TRP A 1 88 ? -8.921 6.006 14.072 1.00 82.12 88 TRP A O 1
ATOM 675 N N . LEU A 1 89 ? -7.261 4.512 13.818 1.00 82.38 89 LEU A N 1
ATOM 676 C CA . LEU A 1 89 ? -8.113 3.329 13.697 1.00 82.38 89 LEU A CA 1
ATOM 677 C C . LEU A 1 89 ? -8.787 2.979 15.027 1.00 82.38 89 LEU A C 1
ATOM 679 O O . LEU A 1 89 ? -9.970 2.655 15.028 1.00 82.38 89 LEU A O 1
ATOM 683 N N . GLU A 1 90 ? -8.090 3.146 16.156 1.00 82.50 90 GLU A N 1
ATOM 684 C CA . GLU A 1 90 ? -8.683 3.011 17.496 1.00 82.50 90 GLU A CA 1
ATOM 685 C C . GLU A 1 90 ? -9.857 3.981 17.715 1.00 82.50 90 GLU A C 1
ATOM 687 O O . GLU A 1 90 ? -10.847 3.628 18.354 1.00 82.50 90 GLU A O 1
ATOM 692 N N . LEU A 1 91 ? -9.772 5.195 17.159 1.00 82.56 91 LEU A N 1
ATOM 693 C CA . LEU A 1 91 ? -10.829 6.204 17.265 1.00 82.56 91 LEU A CA 1
ATOM 694 C C . LEU A 1 91 ? -12.001 5.927 16.307 1.00 82.56 91 LEU A C 1
ATOM 696 O O . LEU A 1 91 ? -13.151 6.232 16.624 1.00 82.56 91 LEU A O 1
ATOM 700 N N . TYR A 1 92 ? -11.723 5.334 15.143 1.00 83.81 92 TYR A N 1
ATOM 701 C CA . TYR A 1 92 ? -12.722 5.028 14.122 1.00 83.81 92 TYR A CA 1
ATOM 702 C C . TYR A 1 92 ? -12.587 3.584 13.605 1.00 83.81 92 TYR A C 1
ATOM 704 O O . TYR A 1 92 ? -12.101 3.368 12.490 1.00 83.81 92 TYR A O 1
ATOM 712 N N . PRO A 1 93 ? -13.113 2.581 14.332 1.00 82.69 93 PRO A N 1
ATOM 713 C CA . PRO A 1 93 ? -12.972 1.164 13.967 1.00 82.69 93 PRO A CA 1
ATOM 714 C C . PRO A 1 93 ? -13.633 0.798 12.624 1.00 82.69 93 PRO A C 1
ATOM 716 O O . PRO A 1 93 ? -13.302 -0.204 11.994 1.00 82.69 93 PRO A O 1
ATOM 719 N N . VAL A 1 94 ? -14.559 1.626 12.129 1.00 84.69 94 VAL A N 1
ATOM 720 C CA . VAL A 1 94 ? -15.163 1.454 10.795 1.00 84.69 94 VAL A CA 1
ATOM 721 C C . VAL A 1 94 ? -14.135 1.670 9.673 1.00 84.69 94 VAL A C 1
ATOM 723 O O . VAL A 1 94 ? -14.229 1.012 8.636 1.00 84.69 94 VAL A O 1
ATOM 726 N N . LEU A 1 95 ? -13.150 2.558 9.868 1.00 85.31 95 LEU A N 1
ATOM 727 C CA . LEU A 1 95 ? -12.098 2.806 8.876 1.00 85.31 95 LEU A CA 1
ATOM 728 C C . LEU A 1 95 ? -11.159 1.606 8.743 1.00 85.31 95 LEU A C 1
ATOM 730 O O . LEU A 1 95 ? -10.692 1.342 7.641 1.00 85.31 95 LEU A O 1
ATOM 734 N N . GLU A 1 96 ? -10.922 0.862 9.824 1.00 87.25 96 GLU A N 1
ATOM 735 C CA . GLU A 1 96 ? -10.064 -0.329 9.825 1.00 87.25 96 GLU A CA 1
ATOM 736 C C . GLU A 1 96 ? -10.628 -1.411 8.900 1.00 87.25 96 GLU A C 1
ATOM 738 O O . GLU A 1 96 ? -9.952 -1.884 7.986 1.00 87.25 96 GLU A O 1
ATOM 743 N N . GLN A 1 97 ? -11.909 -1.744 9.082 1.00 88.38 97 GLN A N 1
ATOM 744 C CA . GLN A 1 97 ? -12.589 -2.749 8.265 1.00 88.38 97 GLN A CA 1
ATOM 745 C C . GLN A 1 97 ? -12.624 -2.347 6.787 1.00 88.38 97 GLN A C 1
ATOM 747 O O . GLN A 1 97 ? -12.384 -3.176 5.908 1.00 88.38 97 GLN A O 1
ATOM 752 N N . ALA A 1 98 ? -12.900 -1.070 6.508 1.00 91.25 98 ALA A N 1
ATOM 753 C CA . ALA A 1 98 ? -12.905 -0.548 5.148 1.00 91.25 98 ALA A CA 1
ATOM 754 C C . ALA A 1 98 ? -11.504 -0.593 4.520 1.00 91.25 98 ALA A C 1
ATOM 756 O O . ALA A 1 98 ? -11.362 -1.047 3.387 1.00 91.25 98 ALA A O 1
ATOM 757 N N . ALA A 1 99 ? -10.467 -0.184 5.255 1.00 88.50 99 ALA A N 1
ATOM 758 C CA . ALA A 1 99 ? -9.087 -0.202 4.783 1.00 88.50 99 ALA A CA 1
ATOM 759 C C . ALA A 1 99 ? -8.617 -1.626 4.456 1.00 88.50 99 ALA A C 1
ATOM 761 O O . ALA A 1 99 ? -8.072 -1.846 3.376 1.00 88.50 99 ALA A O 1
ATOM 762 N N . PHE A 1 100 ? -8.894 -2.608 5.321 1.00 89.25 100 PHE A N 1
ATOM 763 C CA . PHE A 1 100 ? -8.550 -4.004 5.039 1.00 89.25 100 PHE A CA 1
ATOM 764 C C . PHE A 1 100 ? -9.272 -4.554 3.812 1.00 89.25 100 PHE A C 1
ATOM 766 O O . PHE A 1 100 ? -8.655 -5.242 2.998 1.00 89.25 100 PHE A O 1
ATOM 773 N N . LEU A 1 101 ? -10.554 -4.225 3.637 1.00 93.69 101 LEU A N 1
ATOM 774 C CA . LEU A 1 101 ? -11.313 -4.675 2.475 1.00 93.69 101 LEU A CA 1
ATOM 775 C C . LEU A 1 101 ? -10.794 -4.042 1.174 1.00 93.69 101 LEU A C 1
ATOM 777 O O . LEU A 1 101 ? -10.666 -4.732 0.165 1.00 93.69 101 LEU A O 1
ATOM 781 N N . LEU A 1 102 ? -10.440 -2.753 1.204 1.00 93.81 102 LEU A N 1
ATOM 782 C CA . LEU A 1 102 ? -9.852 -2.054 0.059 1.00 93.81 102 LEU A CA 1
ATOM 783 C C . LEU A 1 102 ? -8.476 -2.620 -0.310 1.00 93.81 102 LEU A C 1
ATOM 785 O O . LEU A 1 102 ? -8.247 -2.923 -1.479 1.00 93.81 102 LEU A O 1
ATOM 789 N N . VAL A 1 103 ? -7.577 -2.807 0.662 1.00 90.75 103 VAL A N 1
ATOM 790 C CA . VAL A 1 103 ? -6.241 -3.384 0.421 1.00 90.75 103 VAL A CA 1
ATOM 791 C C . VAL A 1 103 ? -6.356 -4.818 -0.095 1.00 90.75 103 VAL A C 1
ATOM 793 O O . VAL A 1 103 ? -5.693 -5.168 -1.069 1.00 90.75 103 VAL A O 1
ATOM 796 N N . GLY A 1 104 ? -7.243 -5.629 0.488 1.00 93.56 104 GLY A N 1
ATOM 797 C CA . GLY A 1 104 ? -7.522 -6.980 0.001 1.00 93.56 104 GLY A CA 1
ATOM 798 C C . GLY A 1 104 ? -8.007 -6.985 -1.451 1.00 93.56 104 GLY A C 1
ATOM 799 O O . GLY A 1 104 ? -7.511 -7.762 -2.264 1.00 93.56 104 GLY A O 1
ATOM 800 N N . TRP A 1 105 ? -8.913 -6.072 -1.811 1.00 96.06 105 TRP A N 1
ATOM 801 C CA . TRP A 1 105 ? -9.418 -5.941 -3.180 1.00 96.06 105 TRP A CA 1
ATOM 802 C C . TRP A 1 105 ? -8.345 -5.479 -4.178 1.00 96.06 105 TRP A C 1
ATOM 804 O O . TRP A 1 105 ? -8.248 -6.014 -5.284 1.00 96.06 105 TRP A O 1
ATOM 814 N N . VAL A 1 106 ? -7.485 -4.534 -3.784 1.00 93.12 106 VAL A N 1
ATOM 815 C CA . VAL A 1 106 ? -6.308 -4.143 -4.578 1.00 93.12 106 VAL A CA 1
ATOM 816 C C . VAL A 1 106 ? -5.364 -5.335 -4.764 1.00 93.12 106 VAL A C 1
ATOM 818 O O . VAL A 1 106 ? -4.888 -5.562 -5.875 1.00 93.12 106 VAL A O 1
ATOM 821 N N . GLY A 1 107 ? -5.159 -6.149 -3.725 1.00 91.94 107 GLY A N 1
ATOM 822 C CA . GLY A 1 107 ? -4.394 -7.394 -3.807 1.00 91.94 107 GLY A CA 1
ATOM 823 C C . GLY A 1 107 ? -4.955 -8.375 -4.841 1.00 91.94 107 GLY A C 1
ATOM 824 O O . GLY A 1 107 ? -4.192 -8.935 -5.625 1.00 91.94 107 GLY A O 1
ATOM 825 N N . VAL A 1 108 ? -6.284 -8.524 -4.924 1.00 93.06 108 VAL A N 1
ATOM 826 C CA . VAL A 1 108 ? -6.937 -9.338 -5.968 1.00 93.06 108 VAL A CA 1
ATOM 827 C C . VAL A 1 108 ? -6.641 -8.787 -7.363 1.00 93.06 108 VAL A C 1
ATOM 829 O O . VAL A 1 108 ? -6.303 -9.557 -8.259 1.00 93.06 108 VAL A O 1
ATOM 832 N N . LYS A 1 109 ? -6.702 -7.463 -7.563 1.00 90.00 109 LYS A N 1
ATOM 833 C CA . LYS A 1 109 ? -6.342 -6.847 -8.852 1.00 90.00 109 LYS A CA 1
ATOM 834 C C . LYS A 1 109 ? -4.894 -7.137 -9.237 1.00 90.00 109 LYS A C 1
ATOM 836 O O . LYS A 1 109 ? -4.643 -7.464 -10.394 1.00 90.00 109 LYS A O 1
ATOM 841 N N . LEU A 1 110 ? -3.963 -7.037 -8.288 1.00 90.69 110 LEU A N 1
ATOM 842 C CA . LEU A 1 110 ? -2.557 -7.361 -8.532 1.00 90.69 110 LEU A CA 1
ATOM 843 C C . LEU A 1 110 ? -2.374 -8.847 -8.862 1.00 90.69 110 LEU A C 1
ATOM 845 O O . LEU A 1 110 ? -1.690 -9.164 -9.827 1.00 90.69 110 LEU A O 1
ATOM 849 N N . ALA A 1 111 ? -3.053 -9.753 -8.154 1.00 89.62 111 ALA A N 1
ATOM 850 C CA . ALA A 1 111 ? -3.017 -11.182 -8.463 1.00 89.62 111 ALA A CA 1
ATOM 851 C C . ALA A 1 111 ? -3.559 -11.486 -9.871 1.00 89.62 111 ALA A C 1
ATOM 853 O O . ALA A 1 111 ? -2.939 -12.236 -10.619 1.00 89.62 111 ALA A O 1
ATOM 854 N N . VAL A 1 112 ? -4.679 -10.871 -10.265 1.00 88.56 112 VAL A N 1
ATOM 855 C CA . VAL A 1 112 ? -5.247 -11.009 -11.618 1.00 88.56 112 VAL A CA 1
ATOM 856 C C . VAL A 1 112 ? -4.291 -10.464 -12.680 1.00 88.56 112 VAL A C 1
ATOM 858 O O . VAL A 1 112 ? -4.106 -11.104 -13.714 1.00 88.56 112 VAL A O 1
ATOM 861 N N . LEU A 1 113 ? -3.645 -9.325 -12.416 1.00 87.19 113 LEU A N 1
ATOM 862 C CA . LEU A 1 113 ? -2.628 -8.753 -13.299 1.00 87.19 113 LEU A CA 1
ATOM 863 C C . LEU A 1 113 ? -1.442 -9.711 -13.482 1.00 87.19 113 LEU A C 1
ATOM 865 O O . LEU A 1 113 ? -0.994 -9.924 -14.606 1.00 87.19 113 LEU A O 1
ATOM 869 N N . THR A 1 114 ? -0.966 -10.325 -12.399 1.00 86.88 114 THR A N 1
ATOM 870 C CA . THR A 1 114 ? 0.108 -11.322 -12.443 1.00 86.88 114 THR A CA 1
ATOM 871 C C . THR A 1 114 ? -0.323 -12.589 -13.186 1.00 86.88 114 THR A C 1
ATOM 873 O O . THR A 1 114 ? 0.412 -13.070 -14.038 1.00 86.88 114 THR A O 1
ATOM 876 N N . LEU A 1 115 ? -1.527 -13.113 -12.947 1.00 85.31 115 LEU A N 1
ATOM 877 C CA . LEU A 1 115 ? -2.032 -14.320 -13.622 1.00 85.31 115 LEU A CA 1
ATOM 878 C C . LEU A 1 115 ? -2.260 -14.135 -15.130 1.00 85.31 115 LEU A C 1
ATOM 880 O O . LEU A 1 115 ? -2.190 -15.101 -15.891 1.00 85.31 115 LEU A O 1
ATOM 884 N N . ALA A 1 116 ? -2.528 -12.905 -15.564 1.00 84.31 116 ALA A N 1
ATOM 885 C CA . ALA A 1 116 ? -2.635 -12.535 -16.972 1.00 84.31 116 ALA A CA 1
ATOM 886 C C . ALA A 1 116 ? -1.289 -12.145 -17.604 1.00 84.31 116 ALA A C 1
ATOM 888 O O . ALA A 1 116 ? -1.242 -11.796 -18.786 1.00 84.31 116 ALA A O 1
ATOM 889 N N . HIS A 1 117 ? -0.195 -12.171 -16.836 1.00 81.00 117 HIS A N 1
ATOM 890 C CA . HIS A 1 117 ? 1.122 -11.860 -17.365 1.00 81.00 117 HIS A CA 1
ATOM 891 C C . HIS A 1 117 ? 1.517 -12.877 -18.440 1.00 81.00 117 HIS A C 1
ATOM 893 O O . HIS A 1 117 ? 1.199 -14.066 -18.345 1.00 81.00 117 HIS A O 1
ATOM 899 N N . LYS A 1 118 ? 2.237 -12.400 -19.461 1.00 74.00 118 LYS A N 1
ATOM 900 C CA . LYS A 1 118 ? 2.580 -13.164 -20.670 1.00 74.00 118 LYS A CA 1
ATOM 901 C C . LYS A 1 118 ? 3.275 -14.498 -20.374 1.00 74.00 118 LYS A C 1
ATOM 903 O O . LYS A 1 118 ? 3.053 -15.459 -21.101 1.00 74.00 118 LYS A O 1
ATOM 908 N N . ASP A 1 119 ? 4.056 -14.544 -19.299 1.00 72.56 119 ASP A N 1
ATOM 909 C CA . ASP A 1 119 ? 4.843 -15.715 -18.905 1.00 72.56 119 ASP A CA 1
ATOM 910 C C . ASP A 1 119 ? 4.060 -16.737 -18.064 1.00 72.56 119 ASP A C 1
ATOM 912 O O . ASP A 1 119 ? 4.483 -17.882 -17.939 1.00 72.56 119 ASP A O 1
ATOM 916 N N . ILE A 1 120 ? 2.914 -16.346 -17.492 1.00 74.38 120 ILE A N 1
ATOM 917 C CA . ILE A 1 120 ? 2.072 -17.212 -16.648 1.00 74.38 120 ILE A CA 1
ATOM 918 C C . ILE A 1 120 ? 0.887 -17.751 -17.455 1.00 74.38 120 ILE A C 1
ATOM 920 O O . ILE A 1 120 ? 0.521 -18.913 -17.300 1.00 74.38 120 ILE A O 1
ATOM 924 N N . GLY A 1 121 ? 0.311 -16.937 -18.350 1.00 70.81 121 GLY A N 1
ATOM 925 C CA . GLY A 1 121 ? -0.614 -17.380 -19.401 1.00 70.81 121 GLY A CA 1
ATOM 926 C C . GLY A 1 121 ? -1.922 -18.032 -18.931 1.00 70.81 121 GLY A C 1
ATOM 927 O O . GLY A 1 121 ? -2.636 -18.604 -19.751 1.00 70.81 121 GLY A O 1
ATOM 928 N N . VAL A 1 122 ? -2.252 -17.959 -17.635 1.00 74.19 122 VAL A N 1
ATOM 929 C CA . VAL A 1 122 ? -3.471 -18.557 -17.058 1.00 74.19 122 VAL A CA 1
ATOM 930 C C . VAL A 1 122 ? -4.717 -17.763 -17.464 1.00 74.19 122 VAL A C 1
ATOM 932 O O . VAL A 1 122 ? -5.791 -18.336 -17.639 1.00 74.19 122 VAL A O 1
ATOM 935 N N . LEU A 1 123 ? -4.580 -16.446 -17.642 1.00 74.69 123 LEU A N 1
ATOM 936 C CA . LEU A 1 123 ? -5.634 -15.543 -18.106 1.00 74.69 123 LEU A CA 1
ATOM 937 C C . LEU A 1 123 ? -5.207 -14.830 -19.396 1.00 74.69 123 LEU A C 1
ATOM 939 O O . LEU A 1 123 ? -4.021 -14.622 -19.647 1.00 74.69 123 LEU A O 1
ATOM 943 N N . ALA A 1 124 ? -6.180 -14.426 -20.218 1.00 77.12 124 ALA A N 1
ATOM 944 C CA . ALA A 1 124 ? -5.905 -13.671 -21.438 1.00 77.12 124 ALA A CA 1
ATOM 945 C C . ALA A 1 124 ? -5.188 -12.346 -21.112 1.00 77.12 124 ALA A C 1
ATOM 947 O O . ALA A 1 124 ? -5.644 -11.607 -20.240 1.00 77.12 124 ALA A O 1
ATOM 948 N N . LEU A 1 125 ? -4.121 -12.008 -21.852 1.00 72.62 125 LEU A N 1
ATOM 949 C CA . LEU A 1 125 ? -3.301 -10.806 -21.603 1.00 72.62 125 LEU A CA 1
ATOM 950 C C . LEU A 1 125 ? -4.116 -9.501 -21.533 1.00 72.62 125 LEU A C 1
ATOM 952 O O . LEU A 1 125 ? -3.751 -8.583 -20.809 1.00 72.62 125 LEU A O 1
ATOM 956 N N . GLY A 1 126 ? -5.214 -9.406 -22.288 1.00 74.19 126 GLY A N 1
ATOM 957 C CA . GLY A 1 126 ? -6.083 -8.225 -22.307 1.00 74.19 126 GLY A CA 1
ATOM 958 C C . GLY A 1 126 ? -7.162 -8.203 -21.221 1.00 74.19 126 GLY A C 1
ATOM 959 O O . GLY A 1 126 ? -7.940 -7.257 -21.168 1.00 74.19 126 GLY A O 1
ATOM 960 N N . PHE A 1 127 ? -7.261 -9.232 -20.374 1.00 79.38 127 PHE A N 1
ATOM 961 C CA . PHE A 1 127 ? -8.323 -9.334 -19.371 1.00 79.38 127 PHE A CA 1
ATOM 962 C C . PHE A 1 127 ? -8.213 -8.280 -18.250 1.00 79.38 127 PHE A C 1
ATOM 964 O O . PHE A 1 127 ? -9.217 -7.609 -17.998 1.00 79.38 127 PHE A O 1
ATOM 971 N N . PRO A 1 128 ? -7.042 -8.044 -17.618 1.00 80.56 128 PRO A N 1
ATOM 972 C CA . PRO A 1 128 ? -6.908 -7.013 -16.581 1.00 80.56 128 PRO A CA 1
ATOM 973 C C . PRO A 1 128 ? -7.078 -5.586 -17.118 1.00 80.56 128 PRO A C 1
ATOM 975 O O . PRO A 1 128 ? -7.476 -4.691 -16.379 1.00 80.56 128 PRO A O 1
ATOM 978 N N . GLU A 1 129 ? -6.800 -5.380 -18.405 1.00 81.31 129 GLU A N 1
ATOM 979 C CA . GLU A 1 129 ? -6.991 -4.097 -19.092 1.00 81.31 129 GLU A CA 1
ATOM 980 C C . GLU A 1 129 ? -8.375 -3.970 -19.740 1.00 81.31 129 GLU A C 1
ATOM 982 O O . GLU A 1 129 ? -8.699 -2.955 -20.354 1.00 81.31 129 GLU A O 1
ATOM 987 N N . SER A 1 130 ? -9.225 -4.991 -19.607 1.00 88.69 130 SER A N 1
ATOM 988 C CA . SER A 1 130 ? -10.569 -4.936 -20.163 1.00 88.69 130 SER A CA 1
ATOM 989 C C . SER A 1 130 ? -11.411 -3.889 -19.435 1.00 88.69 130 SER A C 1
ATOM 991 O O . SER A 1 130 ? -11.390 -3.774 -18.207 1.00 88.69 130 SER A O 1
ATOM 993 N N . ILE A 1 131 ? -12.222 -3.160 -20.202 1.00 90.56 131 ILE A N 1
ATOM 994 C CA . ILE A 1 131 ? -13.155 -2.158 -19.667 1.00 90.56 131 ILE A CA 1
ATOM 995 C C . ILE A 1 131 ? -14.086 -2.801 -18.628 1.00 90.56 131 ILE A C 1
ATOM 997 O O . ILE A 1 131 ? -14.354 -2.202 -17.590 1.00 90.56 131 ILE A O 1
ATOM 1001 N N . GLY A 1 132 ? -14.527 -4.043 -18.864 1.00 89.69 132 GLY A N 1
ATOM 1002 C CA . GLY A 1 132 ? -15.353 -4.796 -17.918 1.00 89.69 132 GLY A CA 1
ATOM 1003 C C . GLY A 1 132 ? -14.662 -4.987 -16.566 1.00 89.69 132 GLY A C 1
ATOM 1004 O O . GLY A 1 132 ? -15.237 -4.646 -15.532 1.00 89.69 132 GLY A O 1
ATOM 1005 N N . TRP A 1 133 ? -13.408 -5.450 -16.564 1.00 88.56 133 TRP A N 1
ATOM 1006 C CA . TRP A 1 133 ? -12.641 -5.613 -15.329 1.00 88.56 133 TRP A CA 1
ATOM 1007 C C . TRP A 1 133 ? -12.389 -4.276 -14.628 1.00 88.56 133 TRP A C 1
ATOM 1009 O O . TRP A 1 133 ? -12.657 -4.155 -13.433 1.00 88.56 133 TRP A O 1
ATOM 1019 N N . GLN A 1 134 ? -11.960 -3.243 -15.358 1.00 90.19 134 GLN A N 1
ATOM 1020 C CA . GLN A 1 134 ? -11.731 -1.919 -14.776 1.00 90.19 134 GLN A CA 1
ATOM 1021 C C . GLN A 1 134 ? -13.007 -1.360 -14.124 1.00 90.19 134 GLN A C 1
ATOM 1023 O O . GLN A 1 134 ? -12.964 -0.930 -12.972 1.00 90.19 134 GLN A O 1
ATOM 1028 N N . VAL A 1 135 ? -14.157 -1.433 -14.801 1.00 94.56 135 VAL A N 1
ATOM 1029 C CA . VAL A 1 135 ? -15.443 -0.971 -14.252 1.00 94.56 135 VAL A CA 1
ATOM 1030 C C . VAL A 1 135 ? -15.832 -1.758 -13.003 1.00 94.56 135 VAL A C 1
ATOM 1032 O O . VAL A 1 135 ? -16.216 -1.147 -12.008 1.00 94.56 135 VAL A O 1
ATOM 1035 N N . THR A 1 136 ? -15.695 -3.089 -13.003 1.00 92.44 136 THR A N 1
ATOM 1036 C CA . THR A 1 136 ? -15.976 -3.887 -11.795 1.00 92.44 136 THR A CA 1
ATOM 1037 C C . THR A 1 136 ? -15.045 -3.529 -10.640 1.00 92.44 136 THR A C 1
ATOM 1039 O O . THR A 1 136 ? -15.506 -3.358 -9.513 1.00 92.44 136 THR A O 1
ATOM 1042 N N . PHE A 1 137 ? -13.752 -3.341 -10.915 1.00 92.88 137 PHE A N 1
ATOM 1043 C CA . PHE A 1 137 ? -12.761 -2.989 -9.908 1.00 92.88 137 PHE A CA 1
ATOM 1044 C C . PHE A 1 137 ? -13.088 -1.650 -9.243 1.00 92.88 137 PHE A C 1
ATOM 1046 O O . PHE A 1 137 ? -13.208 -1.584 -8.018 1.00 92.88 137 PHE A O 1
ATOM 1053 N N . TRP A 1 138 ? -13.268 -0.600 -10.050 1.00 94.75 138 TRP A N 1
ATOM 1054 C CA . TRP A 1 138 ? -13.602 0.736 -9.560 1.00 94.75 138 TRP A CA 1
ATOM 1055 C C . TRP A 1 138 ? -14.990 0.771 -8.912 1.00 94.75 138 TRP A C 1
ATOM 1057 O O . TRP A 1 138 ? -15.157 1.401 -7.871 1.00 94.75 138 TRP A O 1
ATOM 1067 N N . GLY A 1 139 ? -15.964 0.044 -9.466 1.00 96.00 139 GLY A N 1
ATOM 1068 C CA . GLY A 1 139 ? -17.309 -0.079 -8.906 1.00 96.00 139 GLY A CA 1
ATOM 1069 C C . GLY A 1 139 ? -17.301 -0.657 -7.492 1.00 96.00 139 GLY A C 1
ATOM 1070 O O . GLY A 1 139 ? -17.881 -0.065 -6.583 1.00 96.00 139 GLY A O 1
ATOM 1071 N N . VAL A 1 140 ? -16.582 -1.762 -7.272 1.00 95.00 140 VAL A N 1
ATOM 1072 C CA . VAL A 1 140 ? -16.443 -2.371 -5.939 1.00 95.00 140 VAL A CA 1
ATOM 1073 C C . VAL A 1 140 ? -15.735 -1.424 -4.966 1.00 95.00 140 VAL A C 1
ATOM 1075 O O . VAL A 1 140 ? -16.211 -1.254 -3.844 1.00 95.00 140 VAL A O 1
ATOM 1078 N N . MET A 1 141 ? -14.664 -0.737 -5.386 1.00 95.12 141 MET A N 1
ATOM 1079 C CA . MET A 1 141 ? -13.997 0.255 -4.528 1.00 95.12 141 MET A CA 1
ATOM 1080 C C . MET A 1 141 ? -14.945 1.378 -4.097 1.00 95.12 141 MET A C 1
ATOM 1082 O O . MET A 1 141 ? -14.990 1.728 -2.918 1.00 95.12 141 MET A O 1
ATOM 1086 N N . ILE A 1 142 ? -15.735 1.914 -5.029 1.00 96.06 142 ILE A N 1
ATOM 1087 C CA . ILE A 1 142 ? -16.709 2.971 -4.741 1.00 96.06 142 ILE A CA 1
ATOM 1088 C C . ILE A 1 142 ? -17.769 2.478 -3.751 1.00 96.06 142 ILE A C 1
ATOM 1090 O O . ILE A 1 142 ? -18.072 3.180 -2.789 1.00 96.06 142 ILE A O 1
ATOM 1094 N N . VAL A 1 143 ? -18.297 1.265 -3.935 1.00 95.88 143 VAL A N 1
ATOM 1095 C CA . VAL A 1 143 ? -19.291 0.679 -3.020 1.00 95.88 143 VAL A CA 1
ATOM 1096 C C . VAL A 1 143 ? -18.733 0.548 -1.602 1.00 95.88 143 VAL A C 1
ATOM 1098 O O . VAL A 1 143 ? -19.412 0.922 -0.644 1.00 95.88 143 VAL A O 1
ATOM 1101 N N . ILE A 1 144 ? -17.490 0.080 -1.455 1.00 94.44 144 ILE A N 1
ATOM 1102 C CA . ILE A 1 144 ? -16.830 -0.048 -0.147 1.00 94.44 144 ILE A CA 1
ATOM 1103 C C . ILE A 1 144 ? -16.657 1.327 0.510 1.00 94.44 144 ILE A C 1
ATOM 1105 O O . ILE A 1 144 ? -16.984 1.492 1.686 1.00 94.44 144 ILE A O 1
ATOM 1109 N N . ILE A 1 145 ? -16.199 2.329 -0.248 1.00 93.69 145 ILE A N 1
ATOM 1110 C CA . ILE A 1 145 ? -16.002 3.698 0.252 1.00 93.69 145 ILE A CA 1
ATOM 1111 C C . ILE A 1 145 ? -17.334 4.315 0.691 1.00 93.69 145 ILE A C 1
ATOM 1113 O O . ILE A 1 145 ? -17.431 4.840 1.799 1.00 93.69 145 ILE A O 1
ATOM 1117 N N . ILE A 1 146 ? -18.378 4.228 -0.137 1.00 94.81 146 ILE A N 1
ATOM 1118 C CA . ILE A 1 146 ? -19.705 4.762 0.194 1.00 94.81 146 ILE A CA 1
ATOM 1119 C C . ILE A 1 146 ? -20.267 4.061 1.435 1.00 94.81 146 ILE A C 1
ATOM 1121 O O . ILE A 1 146 ? -20.750 4.729 2.350 1.00 94.81 146 ILE A O 1
ATOM 1125 N N . GLY A 1 147 ? -20.161 2.731 1.507 1.00 92.19 147 GLY A N 1
ATOM 1126 C CA . GLY A 1 147 ? -20.596 1.958 2.670 1.00 92.19 147 GLY A CA 1
ATOM 1127 C C . GLY A 1 147 ? -19.881 2.378 3.957 1.00 92.19 147 GLY A C 1
ATOM 1128 O O . GLY A 1 147 ? -20.526 2.552 4.995 1.00 92.19 147 GLY A O 1
ATOM 1129 N N . ALA A 1 148 ? -18.569 2.616 3.884 1.00 90.00 148 ALA A N 1
ATOM 1130 C CA . ALA A 1 148 ? -17.784 3.127 5.002 1.00 90.00 148 ALA A CA 1
ATOM 1131 C C . ALA A 1 148 ? -18.238 4.537 5.419 1.00 90.00 148 ALA A C 1
ATOM 1133 O O . ALA A 1 148 ? -18.494 4.770 6.599 1.00 90.00 148 ALA A O 1
ATOM 1134 N N . LEU A 1 149 ? -18.423 5.456 4.463 1.00 89.94 149 LEU A N 1
ATOM 1135 C CA . LEU A 1 149 ? -18.877 6.830 4.722 1.00 89.94 149 LEU A CA 1
ATOM 1136 C C . LEU A 1 149 ? -20.265 6.889 5.370 1.00 89.94 149 LEU A C 1
ATOM 1138 O O . LEU A 1 149 ? -20.474 7.669 6.301 1.00 89.94 149 LEU A O 1
ATOM 1142 N N . ILE A 1 150 ? -21.207 6.056 4.915 1.00 92.19 150 ILE A N 1
ATOM 1143 C CA . ILE A 1 150 ? -22.547 5.965 5.509 1.00 92.19 150 ILE A CA 1
ATOM 1144 C C . ILE A 1 150 ? -22.445 5.480 6.958 1.00 92.19 150 ILE A C 1
ATOM 1146 O O . ILE A 1 150 ? -23.010 6.114 7.849 1.00 92.19 150 ILE A O 1
ATOM 1150 N N . LYS A 1 151 ? -21.683 4.408 7.222 1.00 88.06 151 LYS A N 1
ATOM 1151 C CA . LYS A 1 151 ? -21.469 3.921 8.594 1.00 88.06 151 LYS A CA 1
ATOM 1152 C C . LYS A 1 151 ? -20.836 4.985 9.493 1.00 88.06 151 LYS A C 1
ATOM 1154 O O . LYS A 1 151 ? -21.296 5.153 10.616 1.00 88.06 151 LYS A O 1
ATOM 1159 N N . ILE A 1 152 ? -19.829 5.719 9.011 1.00 85.44 152 ILE A N 1
ATOM 1160 C CA . ILE A 1 152 ? -19.169 6.789 9.782 1.00 85.44 152 ILE A CA 1
ATOM 1161 C C . ILE A 1 152 ? -20.176 7.879 10.170 1.00 85.44 152 ILE A C 1
ATOM 1163 O O . ILE A 1 152 ? -20.245 8.257 11.339 1.00 85.44 152 ILE A O 1
ATOM 1167 N N . LYS A 1 153 ? -20.996 8.350 9.217 1.00 84.44 153 LYS A N 1
ATOM 1168 C CA . LYS A 1 153 ? -22.032 9.360 9.493 1.00 84.44 153 LYS A CA 1
ATOM 1169 C C . LYS A 1 153 ? -23.062 8.878 10.517 1.00 84.44 153 LYS A C 1
ATOM 1171 O O . LYS A 1 153 ? -23.467 9.658 11.371 1.00 84.44 153 LYS A O 1
ATOM 1176 N N . LEU A 1 154 ? -23.466 7.609 10.453 1.00 79.75 154 LEU A N 1
ATOM 1177 C CA . L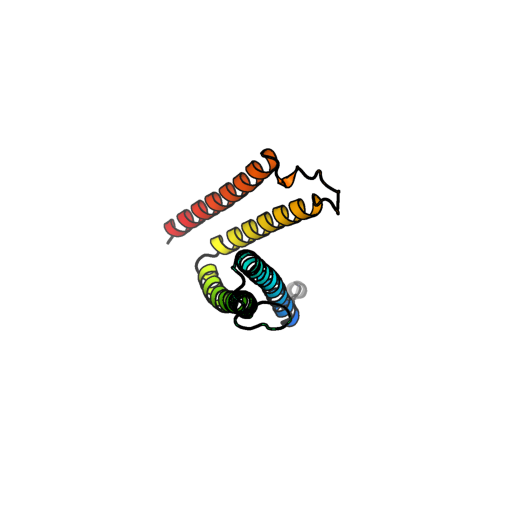EU A 1 154 ? -24.433 7.031 11.393 1.00 79.75 154 LEU A CA 1
ATOM 1178 C C . LEU A 1 154 ? -23.859 6.874 12.809 1.00 79.75 154 LEU A C 1
ATOM 1180 O O . LEU A 1 154 ? -24.581 7.083 13.781 1.00 79.75 154 LEU A O 1
ATOM 1184 N N . THR A 1 155 ? -22.570 6.552 12.940 1.00 72.50 155 THR A N 1
ATOM 1185 C CA . THR A 1 155 ? -21.881 6.502 14.240 1.00 72.50 155 THR A CA 1
ATOM 1186 C C . THR A 1 155 ? -21.797 7.887 14.888 1.00 72.50 155 THR A C 1
ATOM 1188 O O . THR A 1 155 ? -21.941 8.001 16.099 1.00 72.50 155 THR A O 1
ATOM 1191 N N . HIS A 1 156 ? -21.644 8.948 14.090 1.00 64.31 156 HIS A N 1
ATOM 1192 C CA . HIS A 1 156 ? -21.535 10.329 14.578 1.00 64.31 156 HIS A CA 1
ATOM 1193 C C . HIS A 1 156 ? -22.873 10.956 15.026 1.00 64.31 156 HIS A C 1
ATOM 1195 O O . HIS A 1 156 ? -22.870 12.025 15.627 1.00 64.31 156 HIS A O 1
ATOM 1201 N N . GLN A 1 157 ? -24.018 10.329 14.728 1.00 58.84 157 GLN A N 1
ATOM 1202 C CA . GLN A 1 157 ? -25.352 10.825 15.110 1.00 58.84 157 GLN A CA 1
ATOM 1203 C C . GLN A 1 157 ? -25.872 10.215 16.428 1.00 58.84 157 GLN A C 1
ATOM 1205 O O . GLN A 1 157 ? -26.917 10.623 16.926 1.00 58.84 157 GLN A O 1
ATOM 1210 N N . LYS A 1 158 ? -25.180 9.206 16.977 1.00 52.56 158 LYS A N 1
ATOM 1211 C CA . LYS A 1 158 ? -25.598 8.468 18.184 1.00 52.56 158 LYS A CA 1
ATOM 1212 C C . LYS A 1 158 ? -24.828 8.842 19.460 1.00 52.56 158 LYS A C 1
ATOM 1214 O O . LYS A 1 158 ? -25.078 8.220 20.490 1.00 52.56 158 LYS A O 1
ATOM 1219 N N . GLY A 1 159 ? -23.913 9.808 19.395 1.00 44.62 159 GLY A N 1
ATOM 1220 C CA . GLY A 1 159 ? -23.197 10.383 20.543 1.00 44.62 159 GLY A CA 1
ATOM 1221 C C . GLY A 1 159 ? -23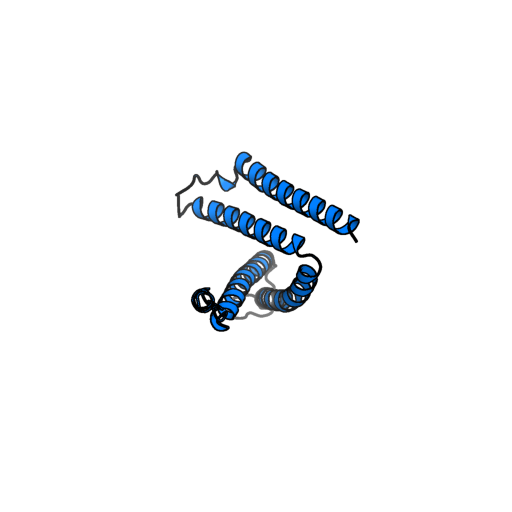.477 11.870 20.650 1.00 44.62 159 GLY A C 1
ATOM 1222 O O . GLY A 1 159 ? -23.455 12.369 21.792 1.00 44.62 159 GLY A O 1
#

pLDDT: mean 82.55, std 13.31, range [44.62, 96.06]